Protein AF-D4DPQ4-F1 (afdb_monomer)

Radius of gyration: 14.58 Å; Cα contacts (8 Å, |Δi|>4): 136; chains: 1; bounding box: 29×27×47 Å

Solvent-accessible surface area (backbone atoms only — not comparable to full-atom values): 6330 Å² total; per-residue (Å²): 138,83,78,88,74,77,79,57,76,57,78,74,62,96,87,47,62,51,51,43,50,51,51,95,96,45,75,36,40,40,46,45,34,69,82,34,72,66,36,40,48,48,59,43,69,50,62,66,84,32,36,38,81,45,38,61,51,61,77,68,36,91,91,38,43,77,78,50,40,60,63,50,49,54,53,39,24,68,57,57,77,50,55,68,72,60,51,49,58,43,26,52,53,33,45,52,64,71,66,58,71,80,82,81,121

pLDDT: mean 72.23, std 21.97, range [31.38, 96.75]

Mean predicted aligned error: 11.06 Å

Sequence (105 aa):
MRRHRPCLFRQLGRGSGILQTRTENRHWLSAAKPAGKKARRAAAELPLEHIVLETDSPYMSEGGTPADISRIAEIVCGLRGIGLPELSAATERNVDGLLAFSSAV

Organism: NCBI:txid546263

InterPro domains:
  IPR001130 3'-5' ssDNA/RNA exonuclease TatD-like [PF01026] (32-98)
  IPR018228 Deoxyribonuclease, TatD-related, conserved site [PS01091] (42-58)
  IPR032466 Metal-dependent hydrolase [SSF51556] (34-98)

Nearest PDB structures (foldseek):
  1zzm-assembly1_A  TM=8.402E-01  e=3.198E-03  Escherichia coli
  1xwy-assembly1_A  TM=7.825E-01  e=4.367E-03  Escherichia coli

Structure (mmCIF, N/CA/C/O backbone):
data_AF-D4DPQ4-F1
#
_entry.id   AF-D4DPQ4-F1
#
loop_
_atom_site.group_PDB
_atom_site.id
_atom_site.type_symbol
_atom_site.label_atom_id
_atom_site.label_alt_id
_atom_site.label_comp_id
_atom_site.label_asym_id
_atom_site.label_entity_id
_atom_site.label_seq_id
_atom_site.pdbx_PDB_ins_code
_atom_site.Cartn_x
_atom_site.Cartn_y
_atom_site.Cartn_z
_atom_site.occupancy
_atom_site.B_iso_or_equiv
_atom_site.auth_seq_id
_atom_site.auth_comp_id
_atom_site.auth_asym_id
_atom_site.auth_atom_id
_atom_site.pdbx_PDB_model_num
ATOM 1 N N . MET A 1 1 ? 7.860 -6.658 34.334 1.00 31.38 1 MET A N 1
ATOM 2 C CA . MET A 1 1 ? 8.955 -6.827 33.349 1.00 31.38 1 MET A CA 1
ATOM 3 C C . MET A 1 1 ? 8.395 -7.375 32.037 1.00 31.38 1 MET A C 1
ATOM 5 O O . MET A 1 1 ? 8.217 -8.581 31.916 1.00 31.38 1 MET A O 1
ATOM 9 N N . ARG A 1 2 ? 8.060 -6.513 31.066 1.00 33.00 2 ARG A N 1
ATOM 10 C CA . ARG A 1 2 ? 7.700 -6.949 29.705 1.00 33.00 2 ARG A CA 1
ATOM 11 C C . ARG A 1 2 ? 8.983 -6.985 28.880 1.00 33.00 2 ARG A C 1
ATOM 13 O O . ARG A 1 2 ? 9.625 -5.959 28.701 1.00 33.00 2 ARG A O 1
ATOM 20 N N . ARG A 1 3 ? 9.406 -8.178 28.458 1.00 36.44 3 ARG A N 1
ATOM 21 C CA . ARG A 1 3 ? 10.571 -8.330 27.579 1.00 36.44 3 ARG A CA 1
ATOM 22 C C . ARG A 1 3 ? 10.193 -7.775 26.205 1.00 36.44 3 ARG A C 1
ATOM 24 O O . ARG A 1 3 ? 9.283 -8.317 25.583 1.00 36.44 3 ARG A O 1
ATOM 31 N N . HIS A 1 4 ? 10.885 -6.727 25.757 1.00 39.72 4 HIS A N 1
ATOM 32 C CA . HIS A 1 4 ? 10.889 -6.298 24.358 1.00 39.72 4 HIS A CA 1
ATOM 33 C C . HIS A 1 4 ? 11.152 -7.523 23.475 1.00 39.72 4 HIS A C 1
ATOM 35 O O . HIS A 1 4 ? 12.176 -8.192 23.626 1.00 39.72 4 HIS A O 1
ATOM 41 N N . ARG A 1 5 ? 10.209 -7.851 22.589 1.00 42.97 5 ARG A N 1
ATOM 42 C CA . ARG A 1 5 ? 10.395 -8.882 21.566 1.00 42.97 5 ARG A CA 1
ATOM 43 C C . ARG A 1 5 ? 10.531 -8.181 20.214 1.00 42.97 5 ARG A C 1
ATOM 45 O O . ARG A 1 5 ? 9.625 -7.435 19.853 1.00 42.97 5 ARG A O 1
ATOM 52 N N . PRO A 1 6 ? 11.655 -8.360 19.501 1.00 38.09 6 PRO A N 1
ATOM 53 C CA . PRO A 1 6 ? 11.921 -7.647 18.259 1.00 38.09 6 PRO A CA 1
ATOM 54 C C . PRO A 1 6 ? 10.961 -8.104 17.155 1.00 38.09 6 PRO A C 1
ATOM 56 O O . PRO A 1 6 ? 10.552 -9.267 17.122 1.00 38.09 6 PRO A O 1
ATOM 59 N N . CYS A 1 7 ? 10.608 -7.176 16.262 1.00 35.59 7 CYS A N 1
ATOM 60 C CA . CYS A 1 7 ? 9.801 -7.410 15.067 1.00 35.59 7 CYS A CA 1
ATOM 61 C C . CYS A 1 7 ? 10.327 -8.637 14.308 1.00 35.59 7 CYS A C 1
ATOM 63 O O . CYS A 1 7 ? 11.430 -8.613 13.762 1.00 35.59 7 CYS A O 1
ATOM 65 N N . LEU A 1 8 ? 9.562 -9.733 14.298 1.00 33.09 8 LEU A N 1
ATOM 66 C CA . LEU A 1 8 ? 9.996 -10.965 13.649 1.00 33.09 8 LEU A CA 1
ATOM 67 C C . LEU A 1 8 ? 9.645 -10.891 12.159 1.00 33.09 8 LEU A C 1
ATOM 69 O O . LEU A 1 8 ? 8.511 -11.139 11.750 1.00 33.09 8 LEU A O 1
ATOM 73 N N . PHE A 1 9 ? 10.632 -10.516 11.355 1.00 36.62 9 PHE A N 1
ATOM 74 C CA . PHE A 1 9 ? 10.561 -10.487 9.899 1.00 36.62 9 PHE A CA 1
ATOM 75 C C . PHE A 1 9 ? 10.569 -11.929 9.375 1.00 36.62 9 PHE A C 1
ATOM 77 O O . PHE A 1 9 ? 11.577 -12.628 9.488 1.00 36.62 9 PHE A O 1
ATOM 84 N N . ARG A 1 10 ? 9.445 -12.427 8.845 1.00 37.56 10 ARG A N 1
ATOM 85 C CA . ARG A 1 10 ? 9.386 -13.774 8.255 1.00 37.56 10 ARG A CA 1
ATOM 86 C C . ARG A 1 10 ? 9.159 -13.674 6.755 1.00 37.56 10 ARG A C 1
ATOM 88 O O . ARG A 1 10 ? 8.028 -13.596 6.289 1.00 37.56 10 ARG A O 1
ATOM 95 N N . GLN A 1 11 ? 10.247 -13.747 5.996 1.00 38.00 11 GLN A N 1
ATOM 96 C CA . GLN A 1 11 ? 10.193 -13.865 4.544 1.00 38.00 11 GLN A CA 1
ATOM 97 C C . GLN A 1 11 ? 9.693 -15.264 4.162 1.00 38.00 11 GLN A C 1
ATOM 99 O O . GLN A 1 11 ? 10.376 -16.271 4.361 1.00 38.00 11 GLN A O 1
ATOM 104 N N . LEU A 1 12 ? 8.470 -15.352 3.638 1.00 39.09 12 LEU A N 1
ATOM 105 C CA . LEU A 1 12 ? 7.910 -16.610 3.144 1.00 39.09 12 LEU A CA 1
ATOM 106 C C . LEU A 1 12 ? 8.439 -16.913 1.737 1.00 39.09 12 LEU A C 1
ATOM 108 O O . LEU A 1 12 ? 7.763 -16.663 0.744 1.00 39.09 12 LEU A O 1
ATOM 112 N N . GLY A 1 13 ? 9.629 -17.513 1.678 1.00 33.91 13 GLY A N 1
ATOM 113 C CA . GLY A 1 13 ? 10.147 -18.198 0.493 1.00 33.91 13 GLY A CA 1
ATOM 114 C C . GLY A 1 13 ? 10.683 -17.277 -0.609 1.00 33.91 13 GLY A C 1
ATOM 115 O O . GLY A 1 13 ? 10.096 -16.254 -0.961 1.00 33.91 13 GLY A O 1
ATOM 116 N N . ARG A 1 14 ? 11.829 -17.669 -1.174 1.00 37.81 14 ARG A N 1
ATOM 117 C CA . ARG A 1 14 ? 12.486 -16.978 -2.291 1.00 37.81 14 ARG A CA 1
ATOM 118 C C . ARG A 1 14 ? 11.495 -16.874 -3.465 1.00 37.81 14 ARG A C 1
ATOM 120 O O . ARG A 1 14 ? 11.036 -17.895 -3.964 1.00 37.81 14 ARG A O 1
ATOM 127 N N . GLY A 1 15 ? 11.132 -15.649 -3.856 1.00 41.38 15 GLY A N 1
ATOM 128 C CA . GLY A 1 15 ? 10.392 -15.367 -5.095 1.00 41.38 15 GLY A CA 1
ATOM 129 C C . GLY A 1 15 ? 8.966 -14.803 -4.984 1.00 41.38 15 GLY A C 1
ATOM 130 O O . GLY A 1 15 ? 8.352 -14.589 -6.021 1.00 41.38 15 GLY A O 1
ATOM 131 N N . SER A 1 16 ? 8.399 -14.553 -3.792 1.00 43.09 16 SER A N 1
ATOM 132 C CA . SER A 1 16 ? 6.983 -14.115 -3.685 1.00 43.09 16 SER A CA 1
ATOM 133 C C . SER A 1 16 ? 6.728 -12.616 -3.491 1.00 43.09 16 SER A C 1
ATOM 135 O O . SER A 1 16 ? 5.570 -12.218 -3.582 1.00 43.09 16 SER A O 1
ATOM 137 N N . GLY A 1 17 ? 7.746 -11.779 -3.267 1.00 47.44 17 GLY A N 1
ATOM 138 C CA . GLY A 1 17 ? 7.573 -10.318 -3.252 1.00 47.44 17 GLY A CA 1
ATOM 139 C C . GLY A 1 17 ? 6.550 -9.769 -2.246 1.00 47.44 17 GLY A C 1
ATOM 140 O O . GLY A 1 17 ? 6.024 -8.678 -2.440 1.00 47.44 17 GLY A O 1
ATOM 141 N N . ILE A 1 18 ? 6.230 -10.558 -1.221 1.00 47.44 18 ILE A N 1
ATOM 142 C CA . ILE A 1 18 ? 5.350 -10.187 -0.120 1.00 47.44 18 ILE A CA 1
ATOM 143 C C . ILE A 1 18 ? 6.222 -10.086 1.110 1.00 47.44 18 ILE A C 1
ATOM 145 O O . ILE A 1 18 ? 6.847 -11.080 1.501 1.00 47.44 18 ILE A O 1
ATOM 149 N N . LEU A 1 19 ? 6.192 -8.919 1.736 1.00 49.38 19 LEU A N 1
ATOM 150 C CA . LEU A 1 19 ? 6.731 -8.742 3.058 1.00 49.38 19 LEU A CA 1
ATOM 151 C C . LEU A 1 19 ? 5.573 -8.625 4.052 1.00 49.38 19 LEU A C 1
ATOM 153 O O . LEU A 1 19 ? 4.716 -7.752 3.968 1.00 49.38 19 LEU A O 1
ATOM 157 N N . GLN A 1 20 ? 5.505 -9.597 4.959 1.00 50.91 20 GLN A N 1
ATOM 158 C CA . GLN A 1 20 ? 4.574 -9.581 6.079 1.00 50.91 20 GLN A CA 1
ATOM 159 C C . GLN A 1 20 ? 5.371 -9.248 7.330 1.00 50.91 20 GLN A C 1
ATOM 161 O O . GLN A 1 20 ? 6.221 -10.032 7.763 1.00 50.91 20 GLN A O 1
ATOM 166 N N . THR A 1 21 ? 5.094 -8.090 7.917 1.00 44.06 21 THR A N 1
ATOM 167 C CA . THR A 1 21 ? 5.597 -7.754 9.245 1.00 44.06 21 THR A CA 1
ATOM 168 C C . THR A 1 21 ? 4.548 -8.192 10.266 1.00 44.06 21 THR A C 1
ATOM 170 O O . THR A 1 21 ? 3.359 -7.894 10.150 1.00 44.06 21 THR A O 1
ATOM 173 N N . ARG A 1 22 ? 4.971 -8.992 11.251 1.00 38.91 22 ARG A N 1
ATOM 174 C CA . ARG A 1 22 ? 4.117 -9.402 12.370 1.00 38.91 22 ARG A CA 1
ATOM 175 C C . ARG A 1 22 ? 4.438 -8.509 13.562 1.00 38.91 22 ARG A C 1
ATOM 177 O O . ARG A 1 22 ? 5.396 -8.772 14.285 1.00 38.91 22 ARG A O 1
ATOM 184 N N . THR A 1 23 ? 3.634 -7.476 13.768 1.00 41.59 23 THR A N 1
ATOM 185 C CA . THR A 1 23 ? 3.528 -6.763 15.049 1.00 41.59 23 THR A CA 1
ATOM 186 C C . THR A 1 23 ? 2.285 -7.274 15.787 1.00 41.59 23 THR A C 1
ATOM 188 O O . THR A 1 23 ? 1.368 -7.800 15.158 1.00 41.59 23 THR A O 1
ATOM 191 N N . GLU A 1 24 ? 2.313 -7.273 17.126 1.00 45.09 24 GLU A N 1
ATOM 192 C CA . GLU A 1 24 ? 1.367 -7.985 18.007 1.00 45.09 24 GLU A CA 1
ATOM 193 C C . GLU A 1 24 ? -0.088 -7.984 17.476 1.00 45.09 24 GLU A C 1
ATOM 195 O O . GLU A 1 24 ? -0.762 -6.961 17.431 1.00 45.09 24 GLU A O 1
ATOM 200 N N . ASN A 1 25 ? -0.561 -9.161 17.043 1.00 42.62 25 ASN A N 1
ATOM 201 C CA . ASN A 1 25 ? -1.920 -9.448 16.557 1.00 42.62 25 ASN A CA 1
ATOM 202 C C . ASN A 1 25 ? -2.439 -8.721 15.296 1.00 42.62 25 ASN A C 1
ATOM 204 O O . ASN A 1 25 ? -3.624 -8.863 14.995 1.00 42.62 25 ASN A O 1
ATOM 208 N N . ARG A 1 26 ? -1.604 -8.041 14.497 1.00 49.78 26 ARG A N 1
ATOM 209 C CA . ARG A 1 26 ? -2.021 -7.492 13.189 1.00 49.78 26 ARG A CA 1
ATOM 210 C C . ARG A 1 26 ? -1.096 -7.967 12.070 1.00 49.78 26 ARG A C 1
ATOM 212 O O . ARG A 1 26 ? 0.119 -7.807 12.139 1.00 49.78 26 ARG A O 1
ATOM 219 N N . HIS A 1 27 ? -1.680 -8.609 11.058 1.00 56.62 27 HIS A N 1
ATOM 220 C CA . HIS A 1 27 ? -0.955 -9.049 9.868 1.00 56.62 27 HIS A CA 1
ATOM 221 C C . HIS A 1 27 ? -1.007 -7.925 8.839 1.00 56.62 27 HIS A C 1
ATOM 223 O O . HIS A 1 27 ? -2.013 -7.775 8.153 1.00 56.62 27 HIS A O 1
ATOM 229 N N . TRP A 1 28 ? 0.066 -7.145 8.750 1.00 48.56 28 TRP A N 1
ATOM 230 C CA . TRP A 1 28 ? 0.208 -6.113 7.730 1.00 48.56 28 TRP A CA 1
ATOM 231 C C . TRP A 1 28 ? 0.772 -6.722 6.450 1.00 48.56 28 TRP A C 1
ATOM 233 O O . TRP A 1 28 ? 1.695 -7.543 6.491 1.00 48.56 28 TRP A O 1
ATOM 243 N N . LEU A 1 29 ? 0.203 -6.333 5.314 1.00 60.88 29 LEU A N 1
ATOM 244 C CA . LEU A 1 29 ? 0.718 -6.675 3.999 1.00 60.88 29 LEU A CA 1
ATOM 245 C C . LEU A 1 29 ? 1.301 -5.423 3.359 1.00 60.88 29 LEU A C 1
ATOM 247 O O . LEU A 1 29 ? 0.572 -4.456 3.136 1.00 60.88 29 LEU A O 1
ATOM 251 N N . SER A 1 30 ? 2.577 -5.486 2.991 1.00 57.44 30 SER A N 1
ATOM 252 C CA . SER A 1 30 ? 3.146 -4.546 2.040 1.00 57.44 30 SER A CA 1
ATOM 253 C C . SER A 1 30 ? 3.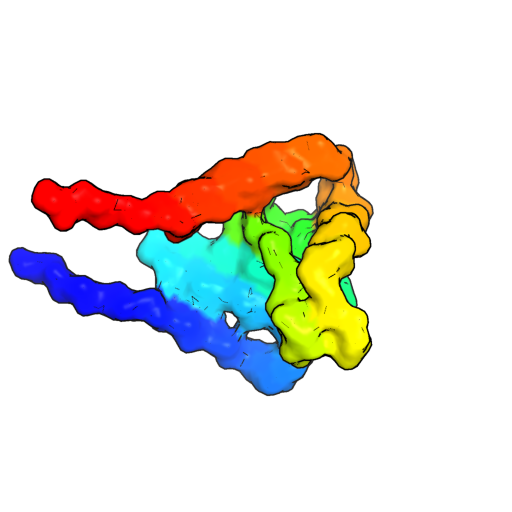075 -5.118 0.621 1.00 57.44 30 SER A C 1
ATOM 255 O O . SER A 1 30 ? 3.378 -6.291 0.364 1.00 57.44 30 SER A O 1
ATOM 257 N N . ALA A 1 31 ? 2.579 -4.311 -0.316 1.00 60.84 31 ALA A N 1
ATOM 258 C CA . ALA A 1 31 ? 2.352 -4.730 -1.694 1.00 60.84 31 ALA A CA 1
ATOM 259 C C . ALA A 1 31 ? 3.374 -4.099 -2.653 1.00 60.84 31 ALA A C 1
ATOM 261 O O . ALA A 1 31 ? 3.043 -3.175 -3.380 1.00 60.84 31 ALA A O 1
ATOM 262 N N . ALA A 1 32 ? 4.593 -4.644 -2.708 1.00 57.22 32 ALA A N 1
ATOM 263 C CA . ALA A 1 32 ? 5.654 -4.194 -3.624 1.00 57.22 32 ALA A CA 1
ATOM 264 C C . ALA A 1 32 ? 5.572 -4.792 -5.041 1.00 57.22 32 ALA A C 1
ATOM 266 O O . ALA A 1 32 ? 6.104 -4.255 -6.015 1.00 57.22 32 ALA A O 1
ATOM 267 N N . LYS A 1 33 ? 4.887 -5.933 -5.183 1.00 61.00 33 LYS A N 1
ATOM 268 C CA . LYS A 1 33 ? 4.682 -6.619 -6.465 1.00 61.00 33 LYS A CA 1
ATOM 269 C C . LYS A 1 33 ? 3.291 -7.229 -6.571 1.00 61.00 33 LYS A C 1
ATOM 271 O O . LYS A 1 33 ? 3.122 -8.432 -6.347 1.00 61.00 33 LYS A O 1
ATOM 276 N N . PRO A 1 34 ? 2.295 -6.472 -7.044 1.00 57.19 34 PRO A N 1
ATOM 277 C CA . PRO A 1 34 ? 0.976 -7.029 -7.308 1.00 57.19 34 PRO A CA 1
ATOM 278 C C . PRO A 1 34 ? 0.947 -7.984 -8.523 1.00 57.19 34 PRO A C 1
ATOM 280 O O . PRO A 1 34 ? -0.123 -8.392 -8.941 1.00 57.19 34 PRO A O 1
ATOM 283 N N . ALA A 1 35 ? 2.081 -8.396 -9.107 1.00 60.12 35 ALA A N 1
ATOM 284 C CA . ALA A 1 35 ? 2.117 -9.450 -10.130 1.00 60.12 35 ALA A CA 1
ATOM 285 C C . ALA A 1 35 ? 2.017 -10.873 -9.535 1.00 60.12 35 ALA A C 1
ATOM 287 O O . ALA A 1 35 ? 1.531 -11.796 -10.189 1.00 60.12 35 ALA A O 1
ATOM 288 N N . GLY A 1 36 ? 2.449 -11.076 -8.284 1.00 71.12 36 GLY A N 1
ATOM 289 C CA . GLY A 1 36 ? 2.420 -12.392 -7.642 1.00 71.12 36 GLY A CA 1
ATOM 290 C C . GLY A 1 36 ? 1.001 -12.813 -7.243 1.00 71.12 36 GLY A C 1
ATOM 291 O O . GLY A 1 36 ? 0.285 -12.043 -6.607 1.00 71.12 36 GLY A O 1
ATOM 292 N N . LYS A 1 37 ? 0.598 -14.063 -7.536 1.00 76.56 37 LYS A N 1
ATOM 293 C CA . LYS A 1 37 ? -0.749 -14.593 -7.208 1.00 76.56 37 LYS A CA 1
ATOM 294 C C . LYS A 1 37 ? -1.138 -14.379 -5.739 1.00 76.56 37 LYS A C 1
ATOM 296 O O . LYS A 1 37 ? -2.264 -13.993 -5.447 1.00 76.56 37 LYS A O 1
ATOM 301 N N . LYS A 1 38 ? -0.193 -14.591 -4.817 1.00 77.69 38 LYS A N 1
ATOM 302 C CA . LYS A 1 38 ? -0.407 -14.390 -3.377 1.00 77.69 38 LYS A CA 1
ATOM 303 C C . LYS A 1 38 ? -0.599 -12.911 -3.021 1.00 77.69 38 LYS A C 1
ATOM 305 O O . LYS A 1 38 ? -1.447 -12.609 -2.191 1.00 77.69 38 LYS A O 1
ATOM 310 N N . ALA A 1 39 ? 0.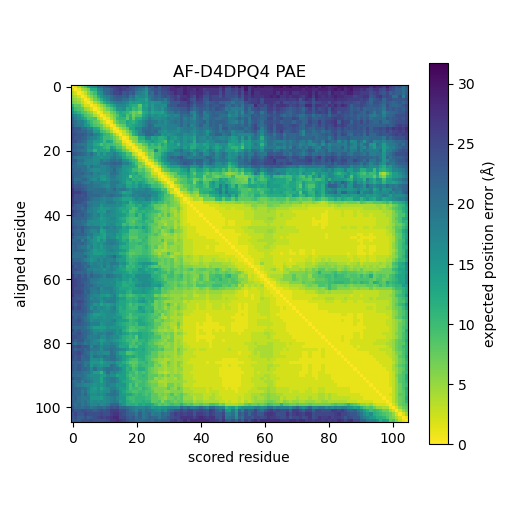156 -12.010 -3.656 1.00 79.31 39 ALA A N 1
ATOM 311 C CA . ALA A 1 39 ? 0.100 -10.577 -3.374 1.00 79.31 39 ALA A CA 1
ATOM 312 C C . ALA A 1 39 ? -1.222 -9.996 -3.874 1.00 79.31 39 ALA A C 1
ATOM 314 O O . ALA A 1 39 ? -1.880 -9.278 -3.136 1.00 79.31 39 ALA A O 1
ATOM 315 N N . ARG A 1 40 ? -1.668 -10.400 -5.073 1.00 84.56 40 ARG A N 1
ATOM 316 C CA . ARG A 1 40 ? -2.992 -10.037 -5.607 1.00 84.56 40 ARG A CA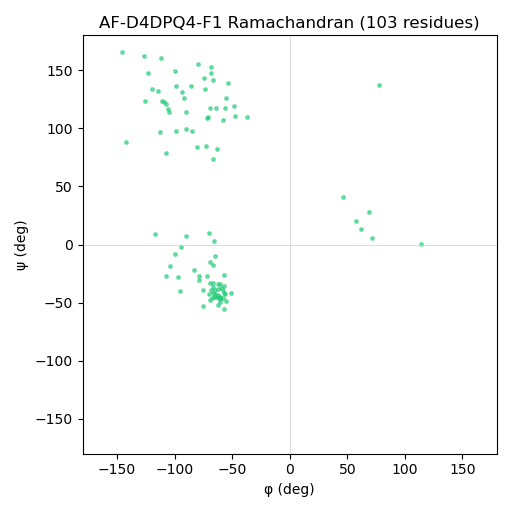 1
ATOM 317 C C . ARG A 1 40 ? -4.119 -10.528 -4.719 1.00 84.56 40 ARG A C 1
ATOM 319 O O . ARG A 1 40 ? -5.026 -9.768 -4.419 1.00 84.56 40 ARG A O 1
ATOM 326 N N . ARG A 1 41 ? -4.044 -11.788 -4.281 1.00 85.75 41 ARG A N 1
ATOM 327 C CA . ARG A 1 41 ? -5.048 -12.373 -3.392 1.00 85.75 41 ARG A CA 1
ATOM 328 C C . ARG A 1 41 ? -5.133 -11.606 -2.074 1.00 85.75 41 ARG A C 1
ATOM 330 O O . ARG A 1 41 ? -6.213 -11.196 -1.679 1.00 85.75 41 ARG A O 1
ATOM 337 N N . ALA A 1 42 ? -3.999 -11.353 -1.427 1.00 85.44 42 ALA A N 1
ATOM 338 C CA . ALA A 1 42 ? -3.968 -10.591 -0.183 1.00 85.44 42 ALA A CA 1
ATOM 339 C C . ALA A 1 42 ? -4.419 -9.130 -0.389 1.00 85.44 42 ALA A C 1
ATOM 341 O O . ALA A 1 42 ? -5.192 -8.603 0.407 1.00 85.44 42 ALA A O 1
ATOM 342 N N . ALA A 1 43 ? -4.020 -8.505 -1.498 1.00 89.06 43 ALA A N 1
ATOM 343 C CA . ALA A 1 43 ? -4.456 -7.168 -1.883 1.00 89.06 43 ALA A CA 1
ATOM 344 C C . ALA A 1 43 ? -5.945 -7.084 -2.241 1.00 89.06 43 ALA A C 1
ATOM 346 O O . A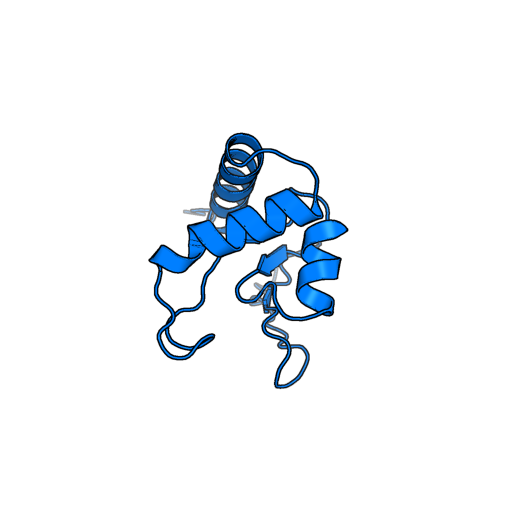LA A 1 43 ? -6.459 -5.976 -2.221 1.00 89.06 43 ALA A O 1
ATOM 347 N N . ALA A 1 44 ? -6.634 -8.194 -2.519 1.00 89.62 44 ALA A N 1
ATOM 348 C CA . ALA A 1 44 ? -8.084 -8.240 -2.716 1.00 89.62 44 ALA A CA 1
ATOM 349 C C . ALA A 1 44 ? -8.846 -8.617 -1.429 1.00 89.62 44 ALA A C 1
ATOM 351 O O . ALA A 1 44 ? -9.886 -8.040 -1.137 1.00 89.62 44 ALA A O 1
ATOM 352 N N . GLU A 1 45 ? -8.325 -9.570 -0.647 1.00 88.94 45 GLU A N 1
ATOM 353 C CA . GLU A 1 45 ? -9.066 -10.217 0.449 1.00 88.94 45 GLU A CA 1
ATOM 354 C C . GLU A 1 45 ? -8.799 -9.621 1.838 1.00 88.94 45 GLU A C 1
ATOM 356 O O . GLU A 1 45 ? -9.661 -9.712 2.709 1.00 88.94 45 GLU A O 1
ATOM 361 N N . LEU A 1 46 ? -7.622 -9.033 2.092 1.00 89.69 46 LEU A N 1
ATOM 362 C CA . LEU A 1 46 ? -7.331 -8.492 3.426 1.00 89.69 46 LEU A CA 1
ATOM 363 C C . LEU A 1 46 ? -8.210 -7.272 3.739 1.00 89.69 46 LEU A C 1
ATOM 365 O O . LEU A 1 46 ? -8.578 -6.545 2.815 1.00 89.69 46 LEU A O 1
ATOM 369 N N . PRO A 1 47 ? -8.508 -6.992 5.017 1.00 92.44 47 PRO A N 1
ATOM 370 C CA . PRO A 1 47 ? -9.056 -5.701 5.418 1.00 92.44 47 PRO A CA 1
ATOM 371 C C . PRO A 1 47 ? -8.173 -4.551 4.916 1.00 92.44 47 PRO A C 1
ATOM 373 O O . PRO A 1 47 ? -6.944 -4.644 4.965 1.00 92.44 47 PRO A O 1
ATOM 376 N N . LEU A 1 48 ? -8.785 -3.469 4.428 1.00 92.00 48 LEU A N 1
ATOM 377 C CA . LEU A 1 48 ? -8.049 -2.331 3.861 1.00 92.00 48 LEU A CA 1
ATOM 378 C C . LEU A 1 48 ? -7.118 -1.682 4.898 1.00 92.00 48 LEU A C 1
ATOM 380 O O . LEU A 1 48 ? -6.005 -1.290 4.570 1.00 92.00 48 LEU A O 1
ATOM 384 N N . GLU A 1 49 ? -7.532 -1.670 6.163 1.00 91.00 49 GLU A N 1
ATOM 385 C CA . GLU A 1 49 ? -6.752 -1.249 7.336 1.00 91.00 49 GLU A CA 1
ATOM 386 C C . GLU A 1 49 ? -5.541 -2.135 7.661 1.00 91.00 49 GLU A C 1
ATOM 388 O O . GLU A 1 49 ? -4.908 -1.931 8.685 1.00 91.00 49 GLU A O 1
ATOM 393 N N . HIS A 1 50 ? -5.242 -3.155 6.854 1.00 89.81 50 HIS A N 1
ATOM 394 C CA . HIS A 1 50 ? -4.064 -4.013 6.993 1.00 89.81 50 HIS A CA 1
ATOM 395 C C . HIS A 1 50 ? -3.111 -3.918 5.796 1.00 89.81 50 HIS A C 1
ATOM 397 O O . HIS A 1 50 ? -2.169 -4.706 5.684 1.00 89.81 50 HIS A O 1
ATOM 403 N N . ILE A 1 51 ? -3.343 -2.965 4.893 1.00 89.75 51 ILE A N 1
ATOM 404 C CA . ILE A 1 51 ? -2.597 -2.838 3.641 1.00 89.75 51 ILE A CA 1
ATOM 405 C C . ILE A 1 51 ? -1.790 -1.554 3.646 1.00 89.75 51 ILE A C 1
ATOM 407 O O . ILE A 1 51 ? -2.314 -0.474 3.911 1.00 89.75 51 ILE A O 1
ATOM 411 N N . VAL A 1 52 ? -0.523 -1.680 3.276 1.00 92.00 52 VAL A N 1
ATOM 412 C CA . VAL A 1 52 ? 0.338 -0.557 2.915 1.00 92.00 52 VAL A CA 1
ATOM 413 C C . VAL A 1 52 ? 0.885 -0.785 1.508 1.00 92.00 52 VAL A C 1
ATOM 415 O O . VAL A 1 52 ? 1.088 -1.927 1.078 1.00 92.00 52 VAL A O 1
ATOM 418 N N . LEU A 1 53 ? 1.091 0.299 0.767 1.00 90.50 53 LEU A N 1
ATOM 419 C CA . LEU A 1 53 ? 1.717 0.245 -0.550 1.00 90.50 53 LEU A CA 1
ATOM 420 C C . LEU A 1 53 ? 3.189 0.624 -0.412 1.00 90.50 53 LEU A C 1
ATOM 422 O O . LEU A 1 53 ? 3.531 1.581 0.272 1.00 90.50 53 LEU A O 1
ATOM 426 N N . GLU A 1 54 ? 4.053 -0.118 -1.087 1.00 87.00 54 GLU A N 1
ATOM 427 C CA . GLU A 1 54 ? 5.474 0.198 -1.210 1.00 87.00 54 GLU A CA 1
ATOM 428 C C . GLU A 1 54 ? 5.937 -0.246 -2.602 1.00 87.00 54 GLU A C 1
ATOM 430 O O . GLU A 1 54 ? 5.219 -0.986 -3.268 1.00 87.00 54 GLU A O 1
ATOM 435 N N . THR A 1 55 ? 7.106 0.188 -3.069 1.00 84.50 55 THR A N 1
ATOM 436 C CA . THR A 1 55 ? 7.687 -0.318 -4.329 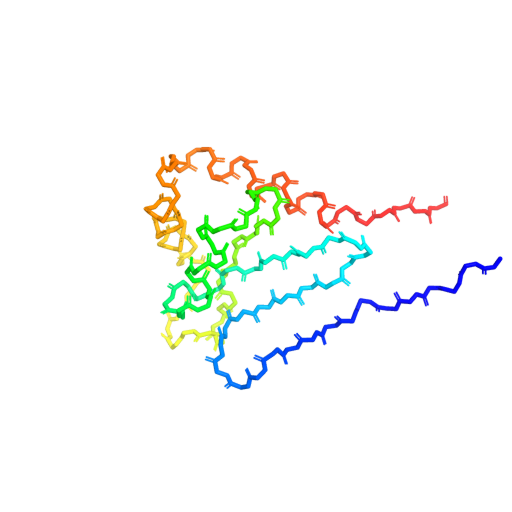1.00 84.50 55 THR A CA 1
ATOM 437 C C . THR A 1 55 ? 8.886 -1.236 -4.100 1.00 84.50 55 THR A C 1
ATOM 439 O O . THR A 1 55 ? 9.155 -2.094 -4.940 1.00 84.50 55 THR A O 1
ATOM 442 N N . ASP A 1 56 ? 9.599 -1.059 -2.980 1.00 82.62 56 ASP A N 1
ATOM 443 C CA . ASP A 1 56 ? 10.891 -1.700 -2.677 1.00 82.62 56 ASP A CA 1
ATOM 444 C C . ASP A 1 56 ? 11.868 -1.633 -3.878 1.00 82.62 56 ASP A C 1
ATOM 446 O O . ASP A 1 56 ? 12.561 -2.578 -4.270 1.00 82.62 56 ASP A O 1
ATOM 450 N N . SER A 1 57 ? 11.861 -0.465 -4.529 1.00 78.12 57 SER A N 1
ATOM 451 C CA . SER A 1 57 ? 12.762 -0.111 -5.623 1.00 78.12 57 SER A CA 1
ATOM 452 C C . SER A 1 57 ? 14.164 0.185 -5.078 1.00 78.12 57 SER A C 1
ATOM 454 O O . SER A 1 57 ? 14.280 0.810 -4.023 1.00 78.12 57 SER A O 1
ATOM 456 N N . PRO A 1 58 ? 15.240 -0.184 -5.795 1.00 84.25 58 PRO A N 1
ATOM 457 C CA . PRO A 1 58 ? 15.272 -0.828 -7.116 1.00 84.25 58 PRO A CA 1
ATOM 458 C C . PRO A 1 58 ? 15.270 -2.369 -7.063 1.00 84.25 58 PRO A C 1
ATOM 460 O O . PRO A 1 58 ? 15.479 -3.022 -8.081 1.00 84.25 58 PRO A O 1
ATOM 463 N N . TYR A 1 59 ? 15.087 -2.974 -5.890 1.00 78.31 59 TYR A N 1
ATOM 464 C CA . TYR A 1 59 ? 15.381 -4.394 -5.669 1.00 78.31 59 TYR A CA 1
ATOM 465 C C . TYR A 1 59 ? 14.307 -5.332 -6.192 1.00 78.31 59 TYR A C 1
ATOM 467 O O . TYR A 1 59 ? 14.590 -6.462 -6.591 1.00 78.31 59 TYR A O 1
ATOM 475 N N . MET A 1 60 ? 13.062 -4.872 -6.192 1.00 70.00 60 MET A N 1
ATOM 476 C CA . MET A 1 60 ? 11.961 -5.707 -6.617 1.00 70.00 60 MET A CA 1
ATOM 477 C C . MET A 1 60 ? 11.938 -5.859 -8.132 1.00 70.00 60 MET A C 1
ATOM 479 O O . MET A 1 60 ? 11.840 -6.978 -8.630 1.00 70.00 60 MET A O 1
ATOM 483 N N . SER A 1 61 ? 11.953 -4.773 -8.898 1.00 69.25 61 SER A N 1
ATOM 484 C CA . SER A 1 61 ? 11.858 -4.813 -10.363 1.00 69.25 61 SER A CA 1
ATOM 485 C C . SER A 1 61 ? 13.096 -4.203 -10.989 1.00 69.25 61 SER A C 1
ATOM 487 O O . SER A 1 61 ? 13.467 -3.099 -10.603 1.00 69.25 61 SER A O 1
ATOM 489 N N . GLU A 1 62 ? 13.671 -4.860 -11.998 1.00 77.94 62 GLU A N 1
ATOM 490 C CA . GLU A 1 62 ? 14.681 -4.218 -12.841 1.00 77.94 62 GLU A CA 1
ATOM 491 C C . GLU A 1 62 ? 14.096 -2.930 -13.435 1.00 77.94 62 GLU A C 1
ATOM 493 O O . GLU A 1 62 ? 12.987 -2.936 -13.974 1.00 77.94 62 GLU A O 1
ATOM 498 N N . GLY A 1 63 ? 14.800 -1.812 -13.245 1.00 82.56 63 GLY A N 1
ATOM 499 C CA . GLY A 1 63 ? 14.339 -0.482 -13.657 1.00 82.56 63 GLY A CA 1
ATOM 500 C C . GLY A 1 63 ? 13.181 0.105 -12.836 1.00 82.56 63 GLY A C 1
ATOM 501 O O . GLY A 1 63 ? 12.689 1.172 -13.188 1.00 82.56 63 GLY A O 1
ATOM 502 N N . GLY A 1 64 ? 12.741 -0.552 -11.757 1.00 82.38 64 GLY A N 1
ATOM 503 C CA . GLY A 1 64 ? 11.683 -0.041 -10.887 1.00 82.38 64 GLY A CA 1
ATOM 504 C C . GLY A 1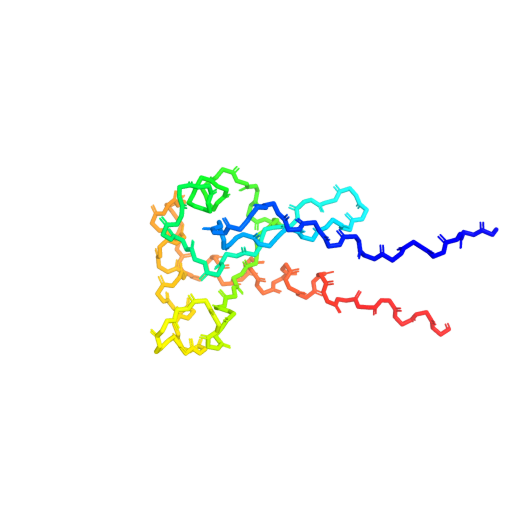 64 ? 12.115 1.215 -10.130 1.00 82.38 64 GLY A C 1
ATOM 505 O O . GLY A 1 64 ? 13.244 1.312 -9.648 1.00 82.38 64 GLY A O 1
ATOM 506 N N . THR A 1 65 ? 11.197 2.165 -9.975 1.00 87.75 65 THR A N 1
ATOM 507 C CA . THR A 1 65 ? 11.433 3.458 -9.312 1.00 87.75 65 THR A CA 1
ATOM 508 C C . THR A 1 65 ? 10.408 3.697 -8.201 1.00 87.75 65 THR A C 1
ATOM 510 O O . THR A 1 65 ? 9.374 3.034 -8.184 1.00 87.75 65 THR A O 1
ATOM 513 N N . PRO A 1 66 ? 10.637 4.621 -7.252 1.00 88.06 66 PRO A N 1
ATOM 514 C CA . PRO A 1 66 ? 9.603 5.008 -6.287 1.00 88.06 66 PRO A CA 1
ATOM 515 C C . PRO A 1 66 ? 8.313 5.535 -6.943 1.00 88.06 66 PRO A C 1
ATOM 517 O O . PRO A 1 66 ? 7.232 5.396 -6.378 1.00 88.06 66 PRO A O 1
ATOM 520 N N . ALA A 1 67 ? 8.403 6.081 -8.161 1.00 89.31 67 ALA A N 1
ATOM 521 C CA . ALA A 1 67 ? 7.251 6.574 -8.915 1.00 89.31 67 ALA A CA 1
ATOM 522 C C . ALA A 1 67 ? 6.306 5.454 -9.399 1.00 89.31 67 ALA A C 1
ATOM 524 O O . ALA A 1 67 ? 5.154 5.725 -9.732 1.00 89.31 67 ALA A O 1
ATOM 525 N N . ASP A 1 68 ? 6.741 4.187 -9.381 1.00 87.75 68 ASP A N 1
ATOM 526 C CA . ASP A 1 68 ? 5.891 3.034 -9.711 1.00 87.75 68 ASP A CA 1
ATOM 527 C C . ASP A 1 68 ? 4.733 2.813 -8.722 1.00 87.75 68 ASP A C 1
ATOM 529 O O . ASP A 1 68 ? 3.842 2.001 -8.991 1.00 87.75 68 ASP A O 1
ATOM 533 N N . ILE A 1 69 ? 4.718 3.523 -7.589 1.00 90.00 69 ILE A N 1
ATOM 534 C CA . ILE A 1 69 ? 3.675 3.408 -6.566 1.00 90.00 69 ILE A CA 1
ATOM 535 C C . ILE A 1 69 ? 2.271 3.684 -7.129 1.00 90.00 69 ILE A C 1
ATOM 537 O O . ILE A 1 69 ? 1.328 2.978 -6.773 1.00 90.00 69 ILE A O 1
ATOM 541 N N . SER A 1 70 ? 2.131 4.615 -8.082 1.00 91.25 70 SER A N 1
ATOM 542 C CA . SER A 1 70 ? 0.845 4.932 -8.723 1.00 91.25 70 SER A CA 1
ATOM 543 C C . SER A 1 70 ? 0.280 3.734 -9.486 1.00 91.25 70 SER A C 1
ATOM 545 O O . SER A 1 70 ? -0.890 3.387 -9.342 1.00 91.25 70 SER A O 1
ATOM 547 N N . ARG A 1 71 ? 1.139 3.023 -10.224 1.00 89.75 71 ARG A N 1
ATOM 548 C CA . ARG A 1 71 ? 0.760 1.814 -10.966 1.00 89.75 71 ARG A CA 1
ATOM 549 C C . ARG A 1 71 ? 0.371 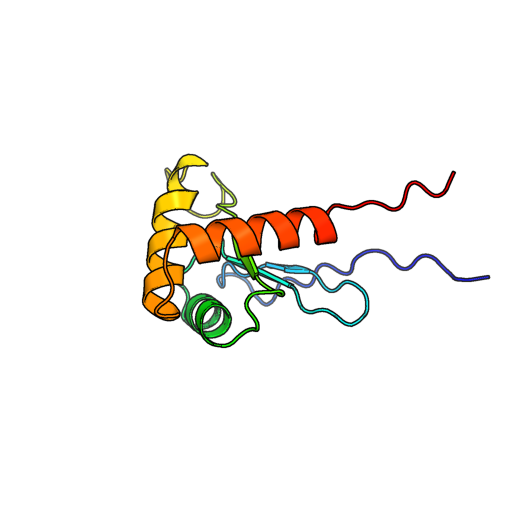0.675 -10.022 1.00 89.75 71 ARG A C 1
ATOM 551 O O . ARG A 1 71 ? -0.525 -0.109 -10.324 1.00 89.75 71 ARG A O 1
ATOM 558 N N . ILE A 1 72 ? 1.047 0.552 -8.879 1.00 89.88 72 ILE A N 1
ATOM 559 C CA . ILE A 1 72 ? 0.674 -0.419 -7.841 1.00 89.88 72 ILE A CA 1
ATOM 560 C C . ILE A 1 72 ? -0.712 -0.078 -7.278 1.00 89.88 72 ILE A C 1
ATOM 562 O O . ILE A 1 72 ? -1.551 -0.974 -7.167 1.00 89.88 72 ILE A O 1
ATOM 566 N N . ALA A 1 73 ? -0.967 1.199 -6.982 1.00 92.88 73 ALA A N 1
ATOM 567 C CA . ALA A 1 73 ? -2.246 1.671 -6.463 1.00 92.88 73 ALA A CA 1
ATOM 568 C C . ALA A 1 73 ? -3.404 1.386 -7.433 1.00 92.88 73 ALA A C 1
ATOM 570 O O . ALA A 1 73 ? -4.416 0.827 -7.018 1.00 92.88 73 ALA A O 1
ATOM 571 N N . GLU A 1 74 ? -3.233 1.653 -8.731 1.00 93.88 74 GLU A N 1
ATOM 572 C CA . GLU A 1 74 ? -4.227 1.330 -9.767 1.00 93.88 74 GLU A CA 1
ATOM 573 C C . GLU A 1 74 ? -4.594 -0.160 -9.789 1.00 93.88 74 GLU A C 1
ATOM 575 O O . GLU A 1 74 ? -5.773 -0.518 -9.863 1.00 93.88 74 GLU A O 1
ATOM 580 N N . ILE A 1 75 ? -3.601 -1.048 -9.666 1.00 92.56 75 ILE A N 1
ATOM 581 C CA . ILE A 1 75 ? -3.846 -2.494 -9.625 1.00 92.56 75 ILE A CA 1
ATOM 582 C C . ILE A 1 75 ? -4.646 -2.873 -8.373 1.00 92.56 75 ILE A C 1
ATOM 584 O O . ILE A 1 75 ? -5.567 -3.685 -8.461 1.00 92.56 75 ILE A O 1
ATOM 588 N N . VAL A 1 76 ? -4.319 -2.299 -7.212 1.00 92.44 76 VAL A N 1
ATOM 589 C CA . VAL A 1 76 ? -5.046 -2.566 -5.961 1.00 92.44 76 VAL A CA 1
ATOM 590 C C . VAL A 1 76 ? -6.479 -2.032 -6.027 1.00 92.44 76 VAL A C 1
ATOM 592 O O . VAL A 1 76 ? -7.398 -2.756 -5.644 1.00 92.44 76 VAL A O 1
ATOM 595 N N . CYS A 1 77 ? -6.695 -0.835 -6.583 1.00 95.31 77 CYS A N 1
ATOM 596 C CA . CYS A 1 77 ? -8.030 -0.293 -6.850 1.00 95.31 77 CYS A CA 1
ATOM 597 C C . CYS A 1 77 ? -8.851 -1.251 -7.720 1.00 95.31 77 CYS A C 1
ATOM 599 O O . CYS A 1 77 ? -9.967 -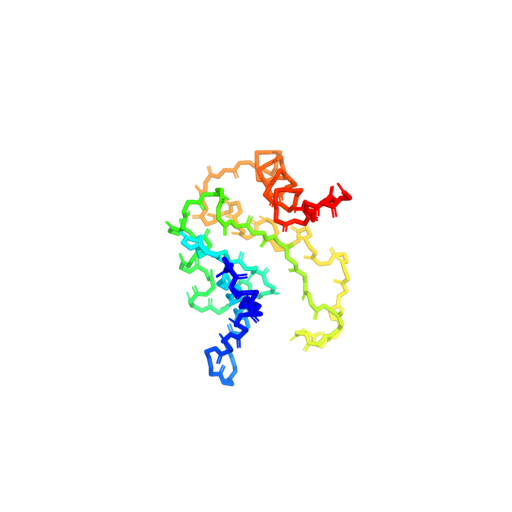1.612 -7.349 1.00 95.31 77 CYS A O 1
ATOM 601 N N . GLY A 1 78 ? -8.278 -1.740 -8.825 1.00 95.12 78 GLY A N 1
ATOM 602 C CA . GLY A 1 78 ? -8.945 -2.699 -9.708 1.00 95.12 78 GLY A CA 1
ATOM 603 C C . GLY A 1 78 ? -9.273 -4.036 -9.033 1.00 95.12 78 GLY A C 1
ATOM 604 O O . GLY A 1 78 ? -10.309 -4.629 -9.315 1.00 95.12 78 GLY A O 1
ATOM 605 N N . LEU A 1 79 ? -8.428 -4.506 -8.111 1.00 93.75 79 LEU A N 1
ATOM 606 C CA . LEU A 1 79 ? -8.683 -5.727 -7.337 1.00 93.75 79 LEU A CA 1
ATOM 607 C C . LEU A 1 79 ? -9.788 -5.559 -6.285 1.00 93.75 79 LEU A C 1
ATOM 609 O O . LEU A 1 79 ? -10.421 -6.549 -5.924 1.00 93.75 79 LEU A O 1
ATOM 613 N N . ARG A 1 80 ? -9.999 -4.339 -5.779 1.00 93.62 80 ARG A N 1
ATOM 614 C CA . ARG A 1 80 ? -10.946 -4.047 -4.690 1.00 93.62 80 ARG A CA 1
ATOM 615 C C . ARG A 1 80 ? -12.250 -3.400 -5.135 1.00 93.62 80 ARG A C 1
ATOM 617 O O . ARG A 1 80 ? -13.206 -3.422 -4.370 1.00 93.62 80 ARG A O 1
ATOM 624 N N . GLY A 1 81 ? -12.293 -2.821 -6.332 1.00 96.50 81 GLY A N 1
ATOM 625 C CA . GLY A 1 81 ? -13.432 -2.023 -6.782 1.00 96.50 81 GLY A CA 1
ATOM 626 C C . GLY A 1 81 ? -13.582 -0.699 -6.025 1.00 96.50 81 GLY A C 1
ATOM 627 O O . GLY A 1 81 ? -14.698 -0.208 -5.900 1.00 96.50 81 GLY A O 1
ATOM 628 N N . ILE A 1 82 ? -12.478 -0.137 -5.513 1.00 96.56 82 ILE A N 1
ATOM 629 C CA . ILE A 1 82 ? -12.453 1.152 -4.798 1.00 96.56 82 ILE A CA 1
ATOM 630 C C . ILE A 1 82 ? -11.712 2.222 -5.600 1.00 96.56 82 ILE A C 1
ATOM 632 O O . ILE A 1 82 ? -10.919 1.916 -6.493 1.00 96.56 82 ILE A O 1
ATOM 636 N N . GLY A 1 83 ? -11.968 3.489 -5.271 1.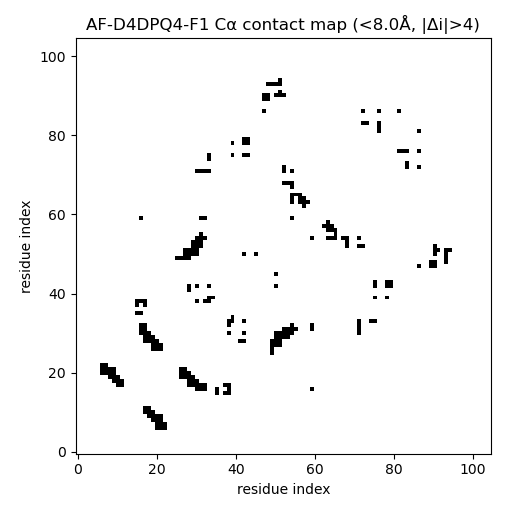00 96.31 83 GLY A N 1
ATOM 637 C CA . GLY A 1 83 ? -11.308 4.629 -5.904 1.00 96.31 83 GLY A CA 1
ATOM 638 C C . GLY A 1 83 ? -9.906 4.900 -5.352 1.00 96.31 83 GLY A C 1
ATOM 639 O O . GLY A 1 83 ? -9.605 4.607 -4.195 1.00 96.31 83 GLY A O 1
ATOM 640 N N . LEU A 1 84 ? -9.063 5.547 -6.163 1.00 95.75 84 LEU A N 1
ATOM 641 C CA . LEU A 1 84 ? -7.721 5.972 -5.747 1.00 95.75 84 LEU A CA 1
ATOM 642 C C . LEU A 1 84 ? -7.724 6.884 -4.498 1.00 95.75 84 LEU A C 1
ATOM 644 O O . LEU A 1 84 ? -6.893 6.645 -3.623 1.00 95.75 84 LEU A O 1
ATOM 648 N N . PRO A 1 85 ? -8.646 7.863 -4.342 1.00 96.50 85 PRO A N 1
ATOM 649 C CA . PRO A 1 85 ? -8.679 8.701 -3.139 1.00 96.50 85 PRO A CA 1
ATOM 650 C C . PRO A 1 85 ? -8.948 7.909 -1.853 1.00 96.50 85 PRO A C 1
ATOM 652 O O . PRO A 1 85 ? -8.343 8.180 -0.819 1.00 96.50 85 PRO A O 1
ATOM 655 N N . GLU A 1 86 ? -9.828 6.907 -1.922 1.00 96.75 86 GLU A N 1
ATOM 656 C CA . GLU A 1 86 ? -10.152 6.035 -0.790 1.00 96.75 86 GLU A CA 1
ATOM 657 C C . GLU A 1 86 ? -8.954 5.162 -0.401 1.00 96.75 86 GLU A C 1
ATOM 659 O O . GLU A 1 86 ? -8.595 5.088 0.776 1.00 96.75 86 GLU A O 1
ATOM 664 N N . LEU A 1 87 ? -8.297 4.551 -1.394 1.00 95.50 87 LEU A N 1
ATOM 665 C CA . LEU A 1 87 ? -7.093 3.753 -1.178 1.00 95.50 87 LEU A CA 1
ATOM 666 C C . LEU A 1 87 ? -5.963 4.596 -0.569 1.00 95.50 87 LEU A C 1
ATOM 668 O O . LEU A 1 87 ? -5.366 4.167 0.418 1.00 95.50 87 LEU A O 1
ATOM 672 N N . SER A 1 88 ? -5.702 5.793 -1.110 1.00 94.75 88 SER A N 1
ATOM 673 C CA . SER A 1 88 ? -4.653 6.701 -0.614 1.00 94.75 88 SER A CA 1
ATOM 674 C C . SER A 1 88 ? -4.881 7.029 0.855 1.00 94.75 88 SER A C 1
ATOM 676 O O . SER A 1 88 ? -4.048 6.695 1.695 1.00 94.75 88 SER A O 1
ATOM 678 N N . ALA A 1 89 ? -6.069 7.546 1.188 1.00 95.00 89 ALA A N 1
ATOM 679 C CA . ALA A 1 89 ? -6.405 7.953 2.548 1.00 95.00 89 ALA A CA 1
ATOM 680 C C . ALA A 1 89 ? -6.318 6.796 3.556 1.00 95.00 89 ALA A C 1
ATOM 682 O O . ALA A 1 89 ? -5.902 6.989 4.700 1.00 95.00 89 ALA A O 1
ATOM 683 N N . ALA A 1 90 ? -6.715 5.585 3.154 1.00 95.25 90 ALA A N 1
ATOM 684 C CA . ALA A 1 90 ? -6.589 4.416 4.012 1.00 95.25 90 ALA A CA 1
ATOM 685 C C . ALA A 1 90 ? -5.122 4.013 4.212 1.00 95.25 90 ALA A C 1
ATOM 687 O O . ALA A 1 90 ? -4.695 3.801 5.343 1.00 95.25 90 ALA A O 1
ATOM 688 N N . THR A 1 91 ? -4.341 3.932 3.134 1.00 93.25 91 THR A N 1
ATOM 689 C CA . THR A 1 91 ? -2.941 3.482 3.201 1.00 93.25 91 THR A CA 1
ATOM 690 C C . THR A 1 91 ? -2.024 4.484 3.904 1.00 93.25 91 THR A C 1
ATOM 692 O O . THR A 1 91 ? -1.138 4.054 4.636 1.00 93.25 91 THR A O 1
ATOM 695 N N . GLU A 1 92 ? -2.281 5.789 3.781 1.00 93.12 92 GLU A N 1
ATOM 696 C CA . GLU A 1 92 ? -1.600 6.839 4.551 1.00 93.12 92 GLU A CA 1
ATOM 697 C C . GLU A 1 92 ? -1.872 6.677 6.050 1.00 93.12 92 GLU A C 1
ATOM 699 O O . GLU A 1 92 ? -0.939 6.520 6.834 1.00 93.12 92 GLU A O 1
ATOM 704 N N . ARG A 1 93 ? -3.148 6.562 6.447 1.00 93.06 93 ARG A N 1
ATOM 705 C CA . ARG A 1 93 ? -3.531 6.321 7.850 1.00 93.06 93 ARG A CA 1
ATOM 706 C C . ARG A 1 93 ? -2.905 5.045 8.413 1.00 93.06 93 ARG A C 1
ATOM 708 O O . ARG A 1 93 ? -2.522 4.994 9.582 1.00 93.06 93 ARG A O 1
ATOM 715 N N . ASN A 1 94 ? -2.833 4.000 7.595 1.00 92.62 94 ASN A N 1
ATOM 716 C CA . ASN A 1 94 ? -2.237 2.726 7.974 1.00 92.62 94 ASN A CA 1
ATOM 717 C C . ASN A 1 94 ? -0.733 2.858 8.217 1.00 92.62 94 ASN A C 1
ATOM 719 O O . ASN A 1 94 ? -0.235 2.339 9.213 1.00 92.62 94 ASN A O 1
ATOM 723 N N . VAL A 1 95 ? -0.024 3.552 7.321 1.00 89.62 95 VAL A N 1
ATOM 724 C CA . VAL A 1 95 ? 1.408 3.839 7.463 1.00 89.62 95 VAL A CA 1
ATOM 725 C C . VAL A 1 95 ? 1.661 4.691 8.699 1.00 89.62 95 VAL A C 1
ATOM 727 O O . VAL A 1 95 ? 2.530 4.331 9.487 1.00 89.62 95 VAL A O 1
ATOM 730 N N . ASP A 1 96 ? 0.871 5.740 8.927 1.00 89.31 96 ASP A N 1
ATOM 731 C CA . ASP A 1 96 ? 0.986 6.579 10.123 1.00 89.31 96 ASP A CA 1
ATOM 732 C C . ASP A 1 96 ? 0.819 5.750 11.399 1.00 89.31 96 ASP A C 1
ATOM 734 O O . ASP A 1 96 ? 1.632 5.833 12.316 1.00 89.31 96 ASP A O 1
ATOM 738 N N . GLY A 1 97 ? -0.196 4.882 11.447 1.00 87.12 97 GLY A N 1
ATOM 739 C CA . GLY A 1 97 ? -0.415 3.987 12.583 1.00 87.12 97 GLY A CA 1
ATOM 740 C C . GLY A 1 97 ? 0.678 2.926 12.752 1.00 87.12 97 GLY A C 1
ATOM 741 O O . GLY A 1 97 ? 0.984 2.534 13.878 1.00 87.12 97 GLY A O 1
ATOM 742 N N . LEU A 1 98 ? 1.270 2.455 11.652 1.00 84.88 98 LEU A N 1
ATOM 743 C CA . LEU A 1 98 ? 2.340 1.458 11.659 1.00 84.88 98 LEU A CA 1
ATOM 744 C C . LEU A 1 98 ? 3.683 2.058 12.095 1.00 84.88 98 LEU A C 1
ATOM 746 O O . LEU A 1 98 ? 4.446 1.397 12.800 1.00 84.88 98 LEU A O 1
ATOM 750 N N . LEU A 1 99 ? 3.968 3.287 11.661 1.00 84.12 99 LEU A N 1
ATOM 751 C CA . LEU A 1 99 ? 5.212 4.012 11.919 1.00 84.12 99 LEU A CA 1
ATOM 752 C C . LEU A 1 99 ? 5.138 4.931 13.139 1.00 84.12 99 LEU A C 1
ATOM 754 O O . LEU A 1 99 ? 6.153 5.527 13.498 1.00 84.12 99 LEU A O 1
ATOM 758 N N . ALA A 1 100 ? 3.982 5.029 13.801 1.00 83.44 100 ALA A N 1
ATOM 759 C CA . ALA A 1 100 ? 3.846 5.667 15.101 1.00 83.44 100 ALA A CA 1
ATOM 760 C C . ALA A 1 100 ? 4.676 4.903 16.147 1.00 83.44 100 ALA A C 1
ATOM 762 O O . ALA A 1 100 ? 4.181 4.065 16.904 1.00 83.44 100 ALA A O 1
ATOM 763 N N . PHE A 1 101 ? 5.975 5.191 16.195 1.00 62.03 101 PHE A N 1
ATOM 764 C CA . PHE A 1 101 ? 6.828 4.803 17.301 1.00 62.03 101 PHE A CA 1
ATOM 765 C C . PHE A 1 101 ? 6.318 5.535 18.539 1.00 62.03 101 PHE A C 1
ATOM 767 O O . PHE A 1 101 ? 6.305 6.763 18.589 1.00 62.03 101 PHE A O 1
ATOM 774 N N . SER A 1 102 ? 5.872 4.776 19.541 1.00 57.78 102 SER A N 1
ATOM 775 C CA . SER A 1 102 ? 5.592 5.333 20.859 1.00 57.78 102 SER A CA 1
ATOM 776 C C . SER A 1 102 ? 6.875 5.985 21.367 1.00 57.78 102 SER A C 1
ATOM 778 O O . SER A 1 102 ? 7.802 5.280 21.767 1.00 57.78 102 SER A O 1
ATOM 780 N N . SER A 1 103 ? 6.921 7.318 21.378 1.00 52.53 103 SER A N 1
ATOM 781 C CA . SER A 1 103 ? 7.857 8.087 22.195 1.00 52.53 103 SER A CA 1
ATOM 782 C C . SER A 1 103 ? 7.489 7.862 23.658 1.00 52.53 103 SER A C 1
ATOM 784 O O . SER A 1 103 ? 6.877 8.706 24.302 1.00 52.53 103 SER A O 1
ATOM 786 N N . ALA A 1 104 ? 7.796 6.673 24.169 1.00 47.44 104 ALA A N 1
ATOM 787 C CA . ALA A 1 104 ? 7.912 6.462 25.597 1.00 47.44 104 ALA A CA 1
ATOM 788 C C . ALA A 1 104 ? 9.215 7.147 26.029 1.00 47.44 104 ALA A C 1
ATOM 790 O O . ALA A 1 104 ? 10.281 6.530 26.023 1.00 47.44 104 ALA A O 1
ATOM 791 N N . VAL A 1 105 ? 9.114 8.451 26.285 1.00 44.47 105 VAL A N 1
ATOM 792 C CA . VAL A 1 105 ? 9.986 9.163 27.224 1.00 44.47 105 VAL A CA 1
ATOM 793 C C . VAL A 1 105 ? 9.412 8.963 28.617 1.00 44.47 105 VAL A C 1
ATOM 795 O O . VAL A 1 105 ? 8.175 9.100 28.754 1.00 44.47 105 VAL A O 1
#

Secondary structure (DSSP, 8-state):
-------EE---STT--EEEEEETTEEEEEES-TTSHHHHHHHHHS-GGGEEE---TTTSSTT--GGGHHHHHHHHHHHHT--HHHHHHHHHHHHHHHH------

Foldseek 3Di:
DDDDDDFDWDDDDPDQQWTWTDDPPATATEQQDCPHPVSLCCLQPPDLLRYAYANPPPPPDPVDDRVCSVVSLVSSCVSHVHDSVVSVVSNVVSVCVVPPDPPPD